Protein AF-A0A8S3A881-F1 (afdb_monomer_lite)

Secondary structure (DSSP, 8-state):
-HHHHHHHHHHHHHHTTTTT-SB-SS-SGGGTT-GGGT--STTHHHHT--BTTTTB-SHHHHHHHHHHHT--TTT-GGGGGSHHHHHHHHHHHHHHTTTHHHHHH--HHHHHHHHHHHHSS-TTHHHHHHHHHHHHHHTT--

Foldseek 3Di:
DLLLVLLLQLLLCVQQVHVVRQFDPDQQPVVAPPVVLVNNDPPQSNLFFFGASLGGGHLVLQVVLCVVVVHPCNVVVCVCNDHVNSVSSSVVLCVVLVLVVLSVVVDLVSSQVVVCSSPVHNPPVVSSVVSSVVSSVVSVVD

Radius of gyration: 15.05 Å; chains: 1; bounding box: 35×28×37 Å

Sequence (142 aa):
MPARKAAFLAQLAHESGQLRYMKEIASGEAYEGREDLGNNQPGDGKLFKGRGPIQLTGRANYAAAGKDLGLDLVNNPELVETPEVGFRTSVWFWNKRQLNKLADRNTLKDFRNITKKINGGNNGSADREKYWKQASKVLKEQ

InterPro domains:
  IPR000726 Glycoside hydrolase, family 19, catalytic [PF00182] (22-103)
  IPR023346 Lysozyme-like domain superfamily [SSF53955] (3-139)

pLDDT: mean 95.5, std 6.18, range [53.25, 98.69]

Organism: NCBI:txid392030

Structure (mmCIF, N/CA/C/O backbone):
data_AF-A0A8S3A881-F1
#
_entry.id   AF-A0A8S3A881-F1
#
loop_
_atom_site.group_PDB
_atom_site.id
_atom_site.type_symbol
_atom_site.label_atom_id
_atom_site.label_alt_id
_atom_site.label_comp_id
_atom_site.label_asym_id
_atom_site.label_entity_id
_atom_site.label_seq_id
_atom_site.pdbx_PDB_ins_code
_atom_site.Cartn_x
_atom_site.Cartn_y
_atom_site.Cartn_z
_atom_site.occupancy
_atom_site.B_iso_or_equiv
_atom_site.auth_seq_id
_atom_site.auth_comp_id
_atom_site.auth_asym_id
_atom_site.auth_atom_id
_atom_site.pdbx_PDB_model_num
ATOM 1 N N . MET A 1 1 ? 5.898 -11.915 -16.992 1.00 66.69 1 MET A N 1
ATOM 2 C CA . MET A 1 1 ? 5.554 -11.537 -15.596 1.00 66.69 1 MET A CA 1
ATOM 3 C C . MET A 1 1 ? 6.599 -10.711 -14.815 1.00 66.69 1 MET A C 1
ATOM 5 O O . MET A 1 1 ? 6.187 -10.153 -13.798 1.00 66.69 1 MET A O 1
ATOM 9 N N . PRO A 1 2 ? 7.884 -10.561 -15.214 1.00 87.88 2 PRO A N 1
ATOM 10 C CA . PRO A 1 2 ? 8.852 -9.768 -14.434 1.00 87.88 2 PRO A CA 1
ATOM 11 C C . PRO A 1 2 ? 8.433 -8.313 -14.164 1.00 87.88 2 PRO A C 1
ATOM 13 O O . PRO A 1 2 ? 8.586 -7.835 -13.045 1.00 87.88 2 PRO A O 1
ATOM 16 N N . ALA A 1 3 ? 7.819 -7.636 -15.144 1.00 94.50 3 ALA A N 1
ATOM 17 C CA . ALA A 1 3 ? 7.416 -6.230 -15.017 1.00 94.50 3 ALA A CA 1
ATOM 18 C C . ALA A 1 3 ? 6.377 -5.982 -13.903 1.00 94.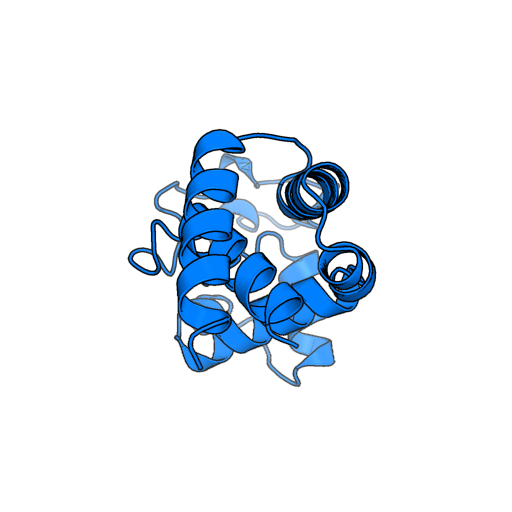50 3 ALA A C 1
ATOM 20 O O . ALA A 1 3 ? 6.527 -5.046 -13.120 1.00 94.50 3 ALA A O 1
ATOM 21 N N . ARG A 1 4 ? 5.364 -6.857 -13.775 1.00 96.62 4 ARG A N 1
ATOM 22 C CA . ARG A 1 4 ? 4.353 -6.782 -12.701 1.00 96.62 4 ARG A CA 1
ATOM 23 C C . ARG A 1 4 ? 4.991 -6.911 -11.322 1.00 96.62 4 ARG A C 1
ATOM 25 O O . ARG A 1 4 ? 4.751 -6.073 -10.460 1.00 96.62 4 ARG A O 1
ATOM 32 N N . LYS A 1 5 ? 5.835 -7.935 -11.141 1.00 96.94 5 LYS A N 1
ATOM 33 C CA . LYS A 1 5 ? 6.559 -8.182 -9.886 1.00 96.94 5 LYS A CA 1
ATOM 34 C C . LYS A 1 5 ? 7.467 -7.001 -9.535 1.00 96.94 5 LYS A C 1
ATOM 36 O O . LYS A 1 5 ? 7.421 -6.524 -8.408 1.00 96.94 5 LYS A O 1
ATOM 41 N N . ALA A 1 6 ? 8.229 -6.490 -10.504 1.00 97.25 6 ALA A N 1
ATOM 42 C CA . ALA A 1 6 ? 9.120 -5.353 -10.299 1.00 97.25 6 ALA A CA 1
ATOM 43 C C . ALA A 1 6 ? 8.358 -4.089 -9.883 1.00 97.25 6 ALA A C 1
ATOM 45 O O . ALA A 1 6 ? 8.749 -3.424 -8.928 1.00 97.25 6 ALA A O 1
ATOM 46 N N . ALA A 1 7 ? 7.258 -3.769 -10.571 1.00 97.56 7 ALA A N 1
ATOM 47 C CA . ALA A 1 7 ? 6.446 -2.605 -10.238 1.00 97.56 7 ALA A CA 1
ATOM 48 C C . ALA A 1 7 ? 5.791 -2.745 -8.855 1.00 97.56 7 ALA A C 1
ATOM 50 O O . ALA A 1 7 ? 5.830 -1.799 -8.076 1.00 97.56 7 ALA A O 1
ATOM 51 N N . PHE A 1 8 ? 5.246 -3.921 -8.530 1.00 97.88 8 PHE A N 1
ATOM 52 C CA . PHE A 1 8 ? 4.648 -4.198 -7.223 1.00 97.88 8 PHE A CA 1
ATOM 53 C C . PHE A 1 8 ? 5.670 -4.040 -6.091 1.00 97.88 8 PHE A C 1
ATOM 55 O O . PHE A 1 8 ? 5.465 -3.231 -5.189 1.00 97.88 8 PHE A O 1
ATOM 62 N N . LEU A 1 9 ? 6.811 -4.734 -6.183 1.00 97.56 9 LEU A N 1
ATOM 63 C CA . LEU A 1 9 ? 7.868 -4.677 -5.169 1.00 97.56 9 LEU A CA 1
ATOM 64 C C . LEU A 1 9 ? 8.425 -3.264 -4.987 1.00 97.56 9 LEU A C 1
ATOM 66 O O . LEU A 1 9 ? 8.686 -2.864 -3.860 1.00 97.56 9 LEU A O 1
ATOM 70 N N . ALA A 1 10 ? 8.572 -2.494 -6.066 1.00 97.44 10 ALA A N 1
ATOM 71 C CA . ALA A 1 10 ? 9.061 -1.122 -5.985 1.00 97.44 10 ALA A CA 1
ATOM 72 C C . ALA A 1 10 ? 8.118 -0.192 -5.215 1.00 97.44 10 ALA A C 1
ATOM 74 O O . ALA A 1 10 ? 8.581 0.669 -4.467 1.00 97.44 10 ALA A O 1
ATOM 75 N N . GLN A 1 11 ? 6.805 -0.371 -5.381 1.00 97.94 11 GLN A N 1
ATOM 76 C CA . GLN A 1 11 ? 5.816 0.389 -4.620 1.00 97.94 11 GLN A CA 1
ATOM 77 C C . GLN A 1 11 ? 5.868 -0.014 -3.144 1.00 97.94 11 GLN A C 1
ATOM 79 O O . GLN A 1 11 ? 6.031 0.859 -2.298 1.00 97.94 11 GLN A O 1
ATOM 84 N N . LEU A 1 12 ? 5.858 -1.318 -2.839 1.00 97.94 12 LEU A N 1
ATOM 85 C CA . LEU A 1 12 ? 5.939 -1.791 -1.451 1.00 97.94 12 LEU A CA 1
ATOM 86 C C . LEU A 1 12 ? 7.229 -1.342 -0.762 1.00 97.94 12 LEU A C 1
ATOM 88 O O . LEU A 1 12 ? 7.198 -0.925 0.392 1.00 97.94 12 LEU A O 1
ATOM 92 N N . ALA A 1 13 ? 8.361 -1.386 -1.469 1.00 97.38 13 ALA A N 1
ATOM 93 C CA . ALA A 1 13 ? 9.646 -0.950 -0.939 1.00 97.38 13 ALA A CA 1
ATOM 94 C C . ALA A 1 13 ? 9.633 0.526 -0.530 1.00 97.38 13 ALA A C 1
ATOM 96 O O . ALA A 1 13 ? 10.251 0.880 0.467 1.00 97.38 13 ALA A O 1
ATOM 97 N N . HIS A 1 14 ? 8.915 1.384 -1.251 1.00 96.75 14 HIS A N 1
ATOM 98 C CA . HIS A 1 14 ? 8.770 2.771 -0.836 1.00 96.75 14 HIS A CA 1
ATOM 99 C C . HIS A 1 14 ? 7.789 2.923 0.336 1.00 96.75 14 HIS A C 1
ATOM 101 O O . HIS A 1 14 ? 8.158 3.517 1.344 1.00 96.75 14 HIS A O 1
ATOM 107 N N . GLU A 1 15 ? 6.579 2.360 0.238 1.00 95.44 15 GLU A N 1
ATOM 108 C CA . GLU A 1 15 ? 5.520 2.551 1.249 1.00 95.44 15 GLU A CA 1
ATOM 109 C C . GLU A 1 15 ? 5.901 2.026 2.643 1.00 95.44 15 GLU A C 1
ATOM 111 O O . GLU A 1 15 ? 5.510 2.590 3.659 1.00 95.44 15 GLU A O 1
ATOM 116 N N . SER A 1 16 ? 6.684 0.949 2.705 1.00 95.75 16 SER A N 1
ATOM 117 C CA . SER A 1 16 ? 7.035 0.269 3.962 1.00 95.75 16 SER A CA 1
ATOM 118 C C . SER A 1 16 ? 8.461 0.541 4.446 1.00 95.75 16 SER A C 1
ATOM 120 O O . SER A 1 16 ? 8.957 -0.141 5.348 1.00 95.75 16 SER A O 1
ATOM 122 N N . GLY A 1 17 ? 9.176 1.478 3.812 1.00 95.75 17 GLY A N 1
ATOM 123 C CA . GLY A 1 17 ? 10.597 1.699 4.091 1.00 95.75 17 GLY A CA 1
ATOM 124 C C . GLY A 1 17 ? 11.434 0.434 3.867 1.00 95.75 17 GLY A C 1
ATOM 125 O O . GLY A 1 17 ? 12.265 0.075 4.699 1.00 95.75 17 GLY A O 1
ATOM 126 N N . GLN A 1 18 ? 11.209 -0.245 2.741 1.00 96.62 18 GLN A N 1
ATOM 127 C CA . GLN A 1 18 ? 11.842 -1.502 2.328 1.00 96.62 18 GLN A CA 1
ATOM 128 C C . GLN A 1 18 ? 11.475 -2.674 3.249 1.00 96.62 18 GLN A C 1
ATOM 130 O O . GLN A 1 18 ? 12.347 -3.427 3.676 1.00 96.62 18 GLN A O 1
ATOM 135 N N . LEU A 1 19 ? 10.180 -2.814 3.553 1.00 96.00 19 LEU A N 1
ATOM 136 C CA . LEU A 1 19 ? 9.591 -3.837 4.430 1.00 96.00 19 LEU A CA 1
ATOM 137 C C . LEU A 1 19 ? 10.035 -3.747 5.898 1.00 96.00 19 LEU A C 1
ATOM 139 O O . LEU A 1 19 ? 9.835 -4.687 6.662 1.00 96.00 19 LEU A O 1
ATOM 143 N N . ARG A 1 20 ? 10.617 -2.615 6.314 1.00 96.19 20 ARG A N 1
ATOM 144 C CA . ARG A 1 20 ? 10.999 -2.371 7.715 1.00 96.19 20 ARG A CA 1
ATOM 145 C C . ARG A 1 20 ? 9.800 -2.008 8.585 1.00 96.19 20 ARG A C 1
ATOM 147 O O . ARG A 1 20 ? 9.820 -2.278 9.782 1.00 96.19 20 ARG A O 1
ATOM 154 N N . TYR A 1 21 ? 8.771 -1.404 7.992 1.00 95.69 21 TYR A N 1
ATOM 155 C CA . TYR A 1 21 ? 7.594 -0.917 8.700 1.00 95.69 21 TYR A CA 1
ATOM 156 C C . TYR A 1 21 ? 6.326 -1.577 8.158 1.00 95.69 21 TYR A C 1
ATOM 158 O O . TYR A 1 21 ? 5.910 -1.334 7.028 1.00 95.69 21 TYR A O 1
ATOM 166 N N . MET A 1 22 ? 5.692 -2.396 8.997 1.00 96.56 22 MET A N 1
ATOM 167 C CA . MET A 1 22 ? 4.379 -3.004 8.729 1.00 96.56 22 MET A CA 1
ATOM 168 C C . MET A 1 22 ? 3.221 -2.189 9.317 1.00 96.56 22 MET A C 1
ATOM 170 O O . MET A 1 22 ? 2.057 -2.540 9.158 1.00 96.56 22 MET A O 1
ATOM 174 N N . LYS A 1 23 ? 3.536 -1.088 9.995 1.00 95.94 23 LYS A N 1
ATOM 175 C CA . LYS A 1 23 ? 2.594 -0.142 10.582 1.00 95.94 23 LYS A CA 1
ATOM 176 C C . LYS A 1 23 ? 3.166 1.259 10.432 1.00 95.94 23 LYS A C 1
ATOM 178 O O . LYS A 1 23 ? 4.357 1.465 10.661 1.00 95.94 23 LYS A O 1
ATOM 183 N N . GLU A 1 24 ? 2.304 2.198 10.077 1.00 92.81 24 GLU A N 1
ATOM 184 C CA . GLU A 1 24 ? 2.618 3.618 10.016 1.00 92.81 24 GLU A CA 1
ATOM 185 C C . GLU A 1 24 ? 3.144 4.130 11.367 1.00 92.81 24 GLU A C 1
ATOM 187 O O . GLU A 1 24 ? 2.561 3.861 12.427 1.00 92.81 24 GLU A O 1
ATOM 192 N N . ILE A 1 25 ? 4.233 4.905 11.314 1.00 92.81 25 ILE A N 1
ATOM 193 C CA . ILE A 1 25 ? 4.864 5.526 12.490 1.00 92.81 25 ILE A CA 1
ATOM 194 C C . ILE A 1 25 ? 3.984 6.646 13.062 1.00 92.81 25 ILE A C 1
ATOM 196 O O . ILE A 1 25 ? 3.907 6.808 14.278 1.00 92.81 25 ILE A O 1
ATOM 200 N N . ALA A 1 26 ? 3.311 7.405 12.197 1.00 93.44 26 ALA A N 1
ATOM 201 C CA . ALA A 1 26 ? 2.396 8.456 12.613 1.00 93.44 26 ALA A CA 1
ATOM 202 C C . ALA A 1 26 ? 1.188 7.901 13.398 1.00 93.44 26 ALA A C 1
ATOM 204 O O . ALA A 1 26 ? 0.870 6.702 13.396 1.00 93.44 26 ALA A O 1
ATOM 205 N N . SER A 1 27 ? 0.545 8.797 14.153 1.00 95.12 27 SER A N 1
ATOM 206 C CA . SER A 1 27 ? -0.528 8.442 15.086 1.00 95.12 27 SER A CA 1
ATOM 207 C C . SER A 1 27 ? -1.792 7.949 14.376 1.00 95.12 27 SER A C 1
ATOM 209 O O . SER A 1 27 ? -2.536 7.165 14.959 1.00 95.12 27 SER A O 1
ATOM 211 N N . GLY A 1 28 ? -2.021 8.374 13.130 1.00 95.88 28 GLY A N 1
ATOM 212 C CA . GLY A 1 28 ? -3.277 8.188 12.401 1.00 95.88 28 GLY A CA 1
ATOM 213 C C . GLY A 1 28 ? -4.330 9.266 12.682 1.00 95.88 28 GLY A C 1
ATOM 214 O O . GLY A 1 28 ? -5.392 9.251 12.071 1.00 95.88 28 GLY A O 1
ATOM 215 N N . GLU A 1 29 ? -4.054 10.241 13.556 1.00 96.12 29 GLU A N 1
ATOM 216 C CA . GLU A 1 29 ? -5.001 11.326 13.886 1.00 96.12 29 GLU A CA 1
ATOM 217 C C . GLU A 1 29 ? -5.399 12.155 12.666 1.00 96.12 29 GLU A C 1
ATOM 219 O O . GLU A 1 29 ? -6.542 12.584 12.558 1.00 96.12 29 GLU A O 1
ATOM 224 N N . ALA A 1 30 ? -4.489 12.313 11.703 1.00 95.81 30 ALA A N 1
ATOM 225 C CA . ALA A 1 30 ? -4.766 13.002 10.445 1.00 95.81 30 ALA A CA 1
ATOM 226 C C . ALA A 1 30 ? -5.825 12.295 9.571 1.00 95.81 30 ALA A C 1
ATOM 228 O O . ALA A 1 30 ? -6.313 12.883 8.604 1.00 95.81 30 ALA A O 1
ATOM 229 N N . TYR A 1 31 ? -6.165 11.039 9.878 1.00 96.56 31 TYR A N 1
ATOM 230 C CA . TYR A 1 31 ? -7.207 10.282 9.187 1.00 96.56 31 TYR A CA 1
ATOM 231 C C . TYR A 1 31 ? -8.569 10.353 9.888 1.00 96.56 31 TYR A C 1
ATOM 233 O O . TYR A 1 31 ? -9.545 9.832 9.349 1.00 96.56 31 TYR A O 1
ATOM 241 N N . GLU A 1 32 ? -8.660 10.954 11.074 1.00 97.88 32 GLU A N 1
ATOM 242 C CA . GLU A 1 32 ? -9.917 11.063 11.818 1.00 97.88 32 GLU A CA 1
ATOM 243 C C . GLU A 1 32 ? -10.952 11.876 11.025 1.00 97.88 32 GLU A C 1
ATOM 245 O O . GLU A 1 32 ? -10.629 12.920 10.458 1.00 97.88 32 GLU A O 1
ATOM 250 N N . GLY A 1 33 ? -12.192 11.382 10.942 1.00 96.94 33 GLY A N 1
ATOM 251 C CA . GLY A 1 33 ? -13.278 12.062 10.226 1.00 96.94 33 GLY A CA 1
ATOM 252 C C . GLY A 1 33 ? -13.130 12.125 8.698 1.00 96.94 33 GLY A C 1
ATOM 253 O O . GLY A 1 33 ? -13.930 12.780 8.033 1.00 96.94 33 GLY A O 1
ATOM 254 N N . ARG A 1 34 ? -12.115 11.478 8.103 1.00 97.12 34 ARG A N 1
ATOM 255 C CA . ARG A 1 34 ? -11.909 11.472 6.645 1.00 97.12 34 ARG A CA 1
ATOM 256 C C . ARG A 1 34 ? -12.978 10.638 5.939 1.00 97.12 34 ARG A C 1
ATOM 258 O O . ARG A 1 34 ? -12.899 9.407 5.896 1.00 97.12 34 ARG A O 1
ATOM 265 N N . GLU A 1 35 ? -13.945 11.321 5.330 1.00 96.12 35 GLU A N 1
ATOM 266 C CA . GLU A 1 35 ? -15.058 10.698 4.600 1.00 96.12 35 GLU A CA 1
ATOM 267 C C . GLU A 1 35 ? -14.594 9.825 3.428 1.00 96.12 35 GLU A C 1
ATOM 269 O O . GLU A 1 35 ? -15.118 8.731 3.225 1.00 96.12 35 GLU A O 1
ATOM 274 N N . ASP A 1 36 ? -13.557 10.245 2.697 1.00 94.75 36 ASP A N 1
ATOM 275 C CA . ASP A 1 36 ? -12.989 9.481 1.578 1.00 94.75 36 ASP A CA 1
ATOM 276 C C . ASP A 1 36 ? -12.343 8.153 2.015 1.00 94.75 36 ASP A C 1
ATOM 278 O O . ASP A 1 36 ? -12.190 7.236 1.207 1.00 94.75 36 ASP A O 1
ATOM 282 N N . LEU A 1 37 ? -11.999 8.033 3.301 1.00 96.19 37 LEU A N 1
ATOM 283 C CA . LEU A 1 37 ? -11.492 6.817 3.938 1.00 96.19 37 LEU A CA 1
ATOM 284 C C . LEU A 1 37 ? -12.593 6.011 4.647 1.00 96.19 37 LEU A C 1
ATOM 286 O O . LEU A 1 37 ? -12.331 4.911 5.143 1.00 96.19 37 LEU A O 1
ATOM 290 N N . GLY A 1 38 ? -13.821 6.534 4.686 1.00 97.69 38 GLY A N 1
ATOM 291 C CA . GLY A 1 38 ? -14.943 5.970 5.433 1.00 97.69 38 GLY A CA 1
ATOM 292 C C . GLY A 1 38 ? -14.765 6.028 6.950 1.00 97.69 38 GLY A C 1
ATOM 293 O O . GLY A 1 38 ? -15.427 5.266 7.649 1.00 97.69 38 GLY A O 1
ATOM 294 N N . ASN A 1 39 ? -13.873 6.887 7.450 1.00 98.00 39 ASN A N 1
ATOM 295 C CA . ASN A 1 39 ? -13.600 7.054 8.876 1.00 98.00 39 ASN A CA 1
ATOM 296 C C . ASN A 1 39 ? -14.685 7.933 9.512 1.00 98.00 39 ASN A C 1
ATOM 298 O O . ASN A 1 39 ? -14.481 9.126 9.728 1.00 98.00 39 ASN A O 1
ATOM 302 N N . ASN A 1 40 ? -15.865 7.354 9.726 1.00 96.50 40 ASN A N 1
ATOM 303 C CA . ASN A 1 40 ? -17.070 8.051 10.172 1.00 96.50 40 ASN A CA 1
ATOM 304 C C . ASN A 1 40 ? -17.432 7.786 11.642 1.00 96.50 40 ASN A C 1
ATOM 306 O O . ASN A 1 40 ? -18.458 8.283 12.109 1.00 96.50 40 ASN A O 1
ATOM 310 N N . GLN A 1 41 ? -16.615 7.021 12.369 1.00 96.75 41 GLN A N 1
ATOM 311 C CA . GLN A 1 41 ? -16.776 6.787 13.802 1.00 96.75 41 GLN A CA 1
ATOM 312 C C . GLN A 1 41 ? -15.615 7.414 14.584 1.00 96.75 41 GLN A C 1
ATOM 314 O O . GLN A 1 41 ? -14.479 7.387 14.104 1.00 96.75 41 GLN A O 1
ATOM 319 N N . PRO A 1 42 ? -15.868 7.938 15.799 1.00 97.81 42 PRO A N 1
ATOM 320 C CA . PRO A 1 42 ? -14.806 8.447 16.656 1.00 97.81 42 PRO A CA 1
ATOM 321 C C . PRO A 1 42 ? -13.711 7.402 16.907 1.00 97.81 42 PRO A C 1
ATOM 323 O O . PRO A 1 42 ? -13.989 6.292 17.361 1.00 97.81 42 PRO A O 1
ATOM 326 N N . GLY A 1 43 ? -12.461 7.780 16.649 1.00 97.56 43 GLY A N 1
ATOM 327 C CA . GLY A 1 43 ? -11.277 6.938 16.830 1.00 97.56 43 GLY A CA 1
ATOM 328 C C . GLY A 1 43 ? -10.853 6.165 15.579 1.00 97.56 43 GLY A C 1
ATOM 329 O O . GLY A 1 43 ? -9.800 5.517 15.599 1.00 97.56 43 GLY A O 1
ATOM 330 N N . ASP A 1 44 ? -11.613 6.257 14.485 1.00 98.12 44 ASP A N 1
ATOM 331 C CA . ASP A 1 44 ? -11.319 5.566 13.228 1.00 98.12 44 ASP A CA 1
ATOM 332 C C . ASP A 1 44 ? -9.959 5.928 12.646 1.00 98.12 44 ASP A C 1
ATOM 334 O O . ASP A 1 44 ? -9.295 5.069 12.063 1.00 98.12 44 ASP A O 1
ATOM 338 N N . GLY A 1 45 ? -9.513 7.173 12.811 1.00 97.62 45 GLY A N 1
ATOM 339 C CA . GLY A 1 45 ? -8.239 7.618 12.264 1.00 97.62 45 GLY A CA 1
ATOM 340 C C . GLY A 1 45 ? -7.073 6.804 12.819 1.00 97.62 45 GLY A C 1
ATOM 341 O O . GLY A 1 45 ? -6.258 6.266 12.066 1.00 97.62 45 GLY A O 1
ATOM 342 N N . LYS A 1 46 ? -7.037 6.636 14.147 1.00 97.62 46 LYS A N 1
ATOM 343 C CA . LYS A 1 46 ? -6.024 5.816 14.830 1.00 97.62 46 LYS A CA 1
ATOM 344 C C . LYS A 1 46 ? -6.248 4.327 14.582 1.00 97.62 46 LYS A C 1
ATOM 346 O O . LYS A 1 46 ? -5.285 3.595 14.338 1.00 97.62 46 LYS A O 1
ATOM 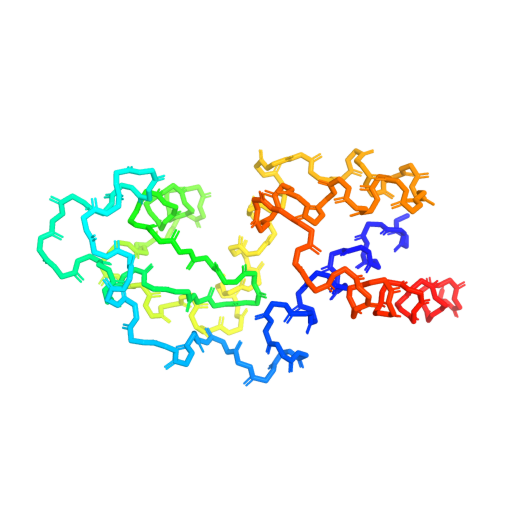351 N N . LEU A 1 47 ? -7.503 3.876 14.644 1.00 97.75 47 LEU A N 1
ATOM 352 C CA . LEU A 1 47 ? -7.852 2.463 14.515 1.00 97.75 47 LEU A CA 1
ATOM 353 C C . LEU A 1 47 ? -7.497 1.918 13.125 1.00 97.75 47 LEU A C 1
ATOM 355 O O . LEU A 1 47 ? -6.857 0.871 13.035 1.00 97.75 47 LEU A O 1
ATOM 359 N N . PHE A 1 48 ? -7.794 2.666 12.058 1.00 98.19 48 PHE A N 1
ATOM 360 C CA . PHE A 1 48 ? -7.566 2.293 10.654 1.00 98.19 48 PHE A CA 1
ATOM 361 C C . PHE A 1 48 ? -6.419 3.062 9.994 1.00 98.19 48 PHE A C 1
ATOM 363 O O . PHE A 1 48 ? -6.448 3.323 8.788 1.00 98.19 48 PHE A O 1
ATOM 370 N N . LYS A 1 49 ? -5.386 3.407 10.764 1.00 97.62 49 LYS A N 1
ATOM 371 C CA . LYS A 1 49 ? -4.144 3.964 10.216 1.00 97.62 49 LYS A CA 1
ATOM 372 C C . LYS A 1 49 ? -3.407 2.980 9.295 1.00 97.62 49 LYS A C 1
ATOM 374 O O . LYS A 1 49 ? -3.739 1.792 9.253 1.00 97.62 49 LYS A O 1
ATOM 379 N N . GLY A 1 50 ? -2.389 3.469 8.586 1.00 97.69 50 GLY A N 1
ATOM 380 C CA . GLY A 1 50 ? -1.627 2.685 7.613 1.00 97.69 50 GLY A CA 1
ATOM 381 C C . GLY A 1 50 ? -1.018 1.407 8.196 1.00 97.69 50 GLY A C 1
ATOM 382 O O . GLY A 1 50 ? -0.274 1.446 9.181 1.00 97.69 50 GLY A O 1
ATOM 383 N N . ARG A 1 51 ? -1.323 0.255 7.582 1.00 98.44 51 ARG A N 1
ATOM 384 C CA . ARG A 1 51 ? -0.721 -1.051 7.914 1.00 98.44 51 ARG A CA 1
ATOM 385 C C . ARG A 1 51 ? -0.365 -1.868 6.680 1.00 98.44 51 ARG A C 1
ATOM 387 O O . ARG A 1 51 ? -0.924 -1.699 5.597 1.00 98.44 51 ARG A O 1
ATOM 394 N N . GLY A 1 52 ? 0.553 -2.801 6.876 1.00 98.00 52 GLY A N 1
ATOM 395 C CA . GLY A 1 52 ? 1.079 -3.688 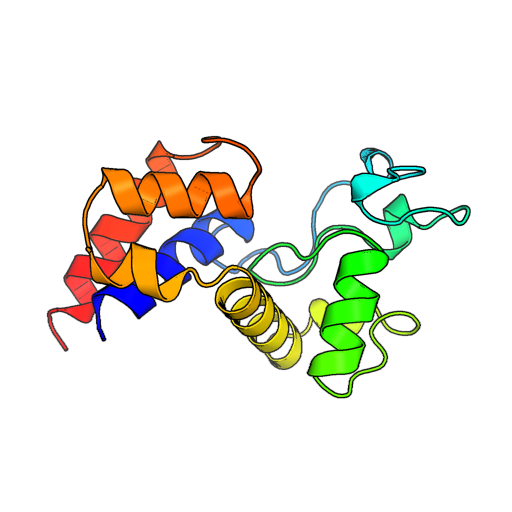5.857 1.00 98.00 52 GLY A CA 1
ATOM 396 C C . GLY A 1 52 ? 1.974 -2.981 4.831 1.00 98.00 52 GLY A C 1
ATOM 397 O O . GLY A 1 52 ? 2.159 -1.759 4.872 1.00 98.00 52 GLY A O 1
ATOM 398 N N . PRO A 1 53 ? 2.527 -3.746 3.876 1.00 97.88 53 PRO A N 1
ATOM 399 C CA . PRO A 1 53 ? 3.504 -3.243 2.919 1.00 97.88 53 PRO A CA 1
ATOM 400 C C . PRO A 1 53 ? 2.985 -2.148 1.985 1.00 97.88 53 PRO A C 1
ATOM 402 O O . PRO A 1 53 ? 3.781 -1.340 1.527 1.00 97.88 53 PRO A O 1
ATOM 405 N N . ILE A 1 54 ? 1.682 -2.131 1.676 1.00 97.00 54 ILE A N 1
ATOM 406 C CA . ILE A 1 54 ? 1.048 -1.104 0.828 1.00 97.00 54 ILE A CA 1
ATOM 407 C C . ILE A 1 54 ? 0.500 0.086 1.636 1.00 97.00 54 ILE A C 1
ATOM 409 O O . ILE A 1 54 ? -0.045 1.003 1.035 1.00 97.00 54 ILE A O 1
ATOM 413 N N . GLN A 1 55 ? 0.603 0.057 2.973 1.00 96.75 55 GLN A N 1
ATOM 414 C CA . GLN A 1 55 ? -0.024 1.028 3.880 1.00 96.75 55 GLN A CA 1
ATOM 415 C C . GLN A 1 55 ? -1.543 1.155 3.647 1.00 96.75 55 GLN A C 1
ATOM 417 O O . GLN A 1 55 ? -2.059 2.197 3.253 1.00 96.75 55 GLN A O 1
ATOM 422 N N . LEU A 1 56 ? -2.280 0.064 3.881 1.00 97.75 56 LEU A N 1
ATOM 423 C CA . LEU A 1 56 ? -3.743 0.068 3.843 1.00 97.75 56 LEU A CA 1
ATOM 424 C C . LEU A 1 56 ? -4.287 0.990 4.946 1.00 97.75 56 LEU A C 1
ATOM 426 O O . LEU A 1 56 ? -3.999 0.767 6.124 1.00 97.75 56 LEU A O 1
ATOM 430 N N . THR A 1 57 ? -5.094 1.979 4.563 1.00 97.69 57 THR A N 1
ATOM 431 C CA . THR A 1 57 ? -5.590 3.038 5.459 1.00 97.69 57 THR A CA 1
ATOM 432 C C . THR A 1 57 ? -7.086 3.262 5.255 1.00 97.69 57 THR A C 1
ATOM 434 O O . THR A 1 57 ? -7.559 3.254 4.119 1.00 97.69 57 THR A O 1
ATOM 437 N N . GLY A 1 58 ? -7.823 3.506 6.337 1.00 98.00 58 GLY A N 1
ATOM 438 C CA . GLY A 1 58 ? -9.235 3.891 6.322 1.00 98.00 58 GLY A CA 1
ATOM 439 C C . GLY A 1 58 ? -10.213 2.729 6.479 1.00 98.00 58 GLY A C 1
ATOM 440 O O . GLY A 1 58 ? -10.078 1.700 5.811 1.00 98.00 58 GLY A O 1
ATOM 441 N N . ARG A 1 59 ? -11.238 2.908 7.320 1.00 98.50 59 ARG A N 1
ATOM 442 C CA . ARG A 1 59 ? -12.271 1.909 7.637 1.00 98.50 59 ARG A CA 1
ATOM 443 C C . ARG A 1 59 ? -12.873 1.273 6.387 1.00 98.50 59 ARG A C 1
ATOM 445 O O . ARG A 1 59 ? -13.020 0.052 6.339 1.00 98.50 59 ARG A O 1
ATOM 452 N N . ALA A 1 60 ? -13.175 2.068 5.358 1.00 98.25 60 ALA A N 1
ATOM 453 C CA . ALA A 1 60 ? -13.758 1.563 4.115 1.00 98.25 60 ALA A CA 1
ATOM 454 C C . ALA A 1 60 ? -12.843 0.543 3.417 1.00 98.25 60 ALA A C 1
ATOM 456 O O . ALA A 1 60 ? -13.315 -0.485 2.928 1.00 98.25 60 ALA A O 1
ATOM 457 N N . ASN A 1 61 ? -11.531 0.794 3.407 1.00 98.19 61 ASN A N 1
ATOM 458 C CA . ASN A 1 61 ? -10.559 -0.110 2.799 1.00 98.19 61 ASN A CA 1
ATOM 459 C C . ASN A 1 61 ? -10.378 -1.389 3.624 1.00 98.19 61 ASN A C 1
ATOM 461 O O . ASN A 1 61 ? -10.325 -2.469 3.039 1.00 98.19 61 ASN A O 1
ATOM 465 N N . TYR A 1 62 ? -10.337 -1.293 4.958 1.00 98.62 62 TYR A N 1
ATOM 466 C CA . TYR A 1 62 ? -10.277 -2.472 5.833 1.00 98.62 62 TYR A CA 1
ATOM 467 C C . TYR A 1 62 ? -11.526 -3.345 5.683 1.00 98.62 62 TYR A C 1
ATOM 469 O O . TYR A 1 62 ? -11.405 -4.555 5.501 1.00 98.62 62 TYR A O 1
ATOM 477 N N . ALA A 1 63 ? -12.718 -2.742 5.663 1.00 98.62 63 ALA A N 1
ATOM 478 C CA . ALA A 1 63 ? -13.973 -3.460 5.460 1.00 98.62 63 ALA A CA 1
ATOM 479 C C . ALA A 1 63 ? -14.031 -4.156 4.090 1.00 98.62 63 ALA A C 1
ATOM 481 O O . ALA A 1 63 ? -14.376 -5.336 4.002 1.00 98.62 63 ALA A O 1
ATOM 482 N N . ALA A 1 64 ? -13.655 -3.452 3.018 1.00 98.69 64 ALA A N 1
ATOM 483 C CA . ALA A 1 64 ? -13.665 -4.011 1.669 1.00 98.69 64 ALA A CA 1
ATOM 484 C C . ALA A 1 64 ? -12.636 -5.143 1.501 1.00 98.69 64 ALA A C 1
ATOM 486 O O . ALA A 1 64 ? -12.966 -6.195 0.951 1.00 98.69 64 ALA A O 1
ATOM 487 N N . ALA A 1 65 ? -11.412 -4.955 2.006 1.00 98.62 65 ALA A N 1
ATOM 488 C CA . ALA A 1 65 ? -10.375 -5.981 1.975 1.00 98.62 65 ALA A CA 1
ATOM 489 C C . ALA A 1 65 ? -10.770 -7.200 2.812 1.00 98.62 65 ALA A C 1
ATOM 491 O O . ALA A 1 65 ? -10.630 -8.327 2.346 1.00 98.62 65 ALA A O 1
ATOM 492 N N . GLY A 1 66 ? -11.301 -6.979 4.016 1.00 98.62 66 GLY A N 1
ATOM 493 C CA . GLY A 1 66 ? -11.741 -8.044 4.908 1.00 98.62 66 GLY A CA 1
ATOM 494 C C . GLY A 1 66 ? -12.830 -8.904 4.279 1.00 98.62 66 GLY A C 1
ATOM 495 O O . GLY A 1 66 ? -12.692 -10.125 4.212 1.00 98.62 66 GLY A O 1
ATOM 496 N N . LYS A 1 67 ? -13.851 -8.267 3.693 1.00 98.69 67 LYS A N 1
ATOM 497 C CA . LYS A 1 67 ? -14.920 -8.961 2.966 1.00 98.69 67 LYS A CA 1
ATOM 498 C C . LYS A 1 67 ? -14.381 -9.842 1.836 1.00 98.69 67 LYS A C 1
ATOM 500 O O . LYS A 1 67 ? -14.747 -11.008 1.747 1.00 98.69 67 LYS A O 1
ATOM 505 N N . ASP A 1 68 ? -13.521 -9.297 0.979 1.00 98.56 68 ASP A N 1
ATOM 506 C CA . ASP A 1 68 ? -13.027 -10.025 -0.196 1.00 98.56 68 ASP A CA 1
ATOM 507 C C . ASP A 1 68 ? -11.990 -11.106 0.149 1.00 98.56 68 ASP A C 1
ATOM 509 O O . ASP A 1 68 ? -11.819 -12.059 -0.609 1.00 98.56 68 ASP A O 1
ATOM 513 N N . LEU A 1 69 ? -11.274 -10.954 1.267 1.00 98.38 69 LEU A N 1
ATOM 514 C CA . LEU A 1 69 ? -10.261 -11.906 1.732 1.00 98.38 69 LEU A CA 1
ATOM 515 C C . LEU A 1 69 ? -10.805 -12.924 2.745 1.00 98.38 69 LEU A C 1
ATOM 517 O O . LEU A 1 69 ? -10.063 -13.837 3.113 1.00 98.38 69 LEU A O 1
ATOM 521 N N . GLY A 1 70 ? -12.057 -12.778 3.190 1.00 98.38 70 GLY A N 1
ATOM 522 C CA . GLY A 1 70 ? -12.655 -13.617 4.230 1.00 98.38 70 GLY A CA 1
ATOM 523 C C . GLY A 1 70 ? -12.007 -13.419 5.604 1.00 98.38 70 GLY A C 1
ATOM 524 O O . GLY A 1 70 ? -11.783 -14.391 6.316 1.00 98.38 70 GLY A O 1
ATOM 525 N N . LEU A 1 71 ? -11.648 -12.178 5.948 1.00 98.31 71 LEU A N 1
ATOM 526 C CA . LEU A 1 71 ? -10.990 -11.801 7.203 1.00 98.31 71 LEU A CA 1
ATOM 527 C C . LEU A 1 71 ? -11.775 -10.685 7.900 1.00 98.31 71 LEU A C 1
ATOM 529 O O . LEU A 1 71 ? -12.200 -9.728 7.254 1.00 98.31 71 LEU A O 1
ATOM 533 N N . ASP A 1 72 ? -11.909 -10.748 9.223 1.00 98.19 72 ASP A N 1
ATOM 534 C CA . A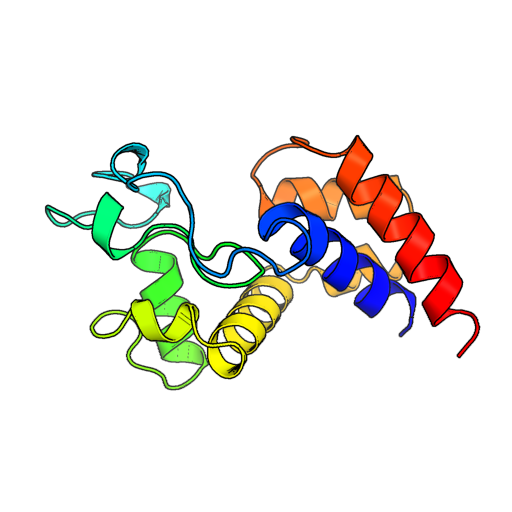SP A 1 72 ? -12.545 -9.676 9.997 1.00 98.19 72 ASP A CA 1
ATOM 535 C C . ASP A 1 72 ? -11.550 -8.557 10.340 1.00 98.19 72 ASP A C 1
ATOM 537 O O . ASP A 1 72 ? -11.088 -8.413 11.473 1.00 98.19 72 ASP A O 1
ATOM 541 N N . LEU A 1 7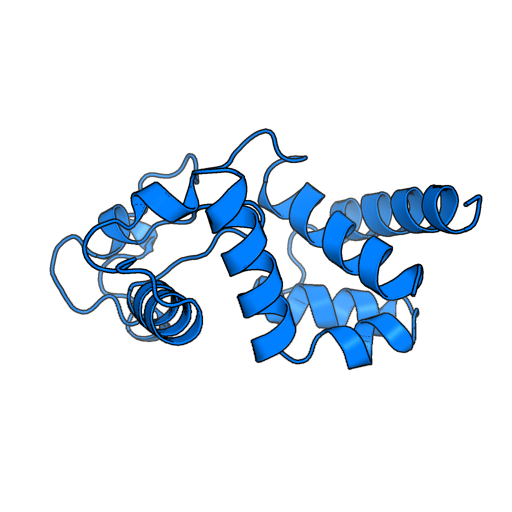3 ? -11.195 -7.769 9.323 1.00 98.69 73 LEU A N 1
ATOM 542 C CA . LEU A 1 73 ? -10.226 -6.675 9.446 1.00 98.69 73 LEU A CA 1
ATOM 543 C C . LEU A 1 73 ? -10.816 -5.401 10.069 1.00 98.69 73 LEU A C 1
ATOM 545 O O . LEU A 1 73 ? -10.066 -4.473 10.361 1.00 98.69 73 LEU A O 1
ATOM 549 N N . VAL A 1 74 ? -12.138 -5.321 10.245 1.00 98.25 74 VAL A N 1
ATOM 550 C CA . VAL A 1 74 ? -12.772 -4.169 10.906 1.00 98.25 74 VAL A CA 1
ATOM 551 C C . VAL A 1 74 ? -12.604 -4.281 12.414 1.00 98.25 74 VAL A C 1
ATOM 553 O O . VAL A 1 74 ? -12.260 -3.290 13.053 1.00 98.25 74 VAL A O 1
ATOM 556 N N . ASN A 1 75 ? -12.800 -5.482 12.962 1.00 98.12 75 ASN A N 1
ATOM 557 C CA . ASN A 1 75 ? -12.624 -5.722 14.392 1.00 98.12 75 ASN A CA 1
ATOM 558 C C . ASN A 1 75 ? -11.178 -6.085 14.763 1.00 98.12 75 ASN A C 1
ATOM 560 O O . ASN A 1 75 ? -10.793 -5.876 15.906 1.00 98.12 75 ASN A O 1
ATOM 564 N N . ASN A 1 76 ? -10.378 -6.581 13.809 1.00 98.31 76 ASN A N 1
ATOM 565 C CA . ASN A 1 76 ? -8.982 -6.984 14.030 1.00 98.31 76 ASN A CA 1
ATOM 566 C C . ASN A 1 76 ? -8.034 -6.319 13.001 1.00 98.31 76 ASN A C 1
ATOM 568 O O . ASN A 1 76 ? -7.415 -7.003 12.173 1.00 98.31 76 ASN A O 1
ATOM 572 N N . PRO A 1 77 ? -7.946 -4.973 12.954 1.00 98.31 77 PRO A N 1
ATOM 573 C CA . PRO A 1 77 ? -7.145 -4.264 11.952 1.00 98.31 77 PRO A CA 1
ATOM 574 C C . PRO A 1 77 ? -5.636 -4.551 12.056 1.00 98.31 77 PRO A C 1
ATOM 576 O O . PRO A 1 77 ? -4.918 -4.485 11.057 1.00 98.31 77 PRO A O 1
ATOM 579 N N . GLU A 1 78 ? -5.135 -4.909 13.237 1.00 98.25 78 GLU A N 1
ATOM 580 C CA . GLU A 1 78 ? -3.744 -5.297 13.485 1.00 98.25 78 GLU A CA 1
ATOM 581 C C . GLU A 1 78 ? -3.318 -6.564 12.737 1.00 98.25 78 GLU A C 1
ATOM 583 O O . GLU A 1 78 ? -2.126 -6.742 12.485 1.00 98.25 78 GLU A O 1
ATOM 588 N N . LEU A 1 79 ? -4.265 -7.397 12.282 1.00 98.62 79 LEU A N 1
ATOM 589 C CA . LEU A 1 79 ? -3.948 -8.531 11.412 1.00 98.62 79 LEU A CA 1
ATOM 590 C C . LEU A 1 79 ? -3.173 -8.079 10.172 1.00 98.62 79 LEU A C 1
ATOM 592 O O . LEU A 1 79 ? -2.256 -8.776 9.747 1.00 98.62 79 LEU A O 1
ATOM 596 N N . VAL A 1 80 ? -3.464 -6.889 9.634 1.00 98.62 80 VAL A N 1
ATOM 597 C CA . VAL A 1 80 ? -2.780 -6.328 8.454 1.00 98.62 80 VAL A CA 1
ATOM 598 C C . VAL A 1 80 ? -1.288 -6.042 8.710 1.00 98.62 80 VAL A C 1
ATOM 600 O O . VAL A 1 80 ? -0.515 -5.943 7.757 1.00 98.62 80 VAL A O 1
ATOM 603 N N . GLU A 1 81 ? -0.851 -5.959 9.972 1.00 97.69 81 GLU A N 1
ATOM 604 C CA . GLU A 1 81 ? 0.569 -5.826 10.343 1.00 97.69 81 GLU A CA 1
ATOM 605 C C . GLU A 1 81 ? 1.334 -7.151 10.201 1.00 97.69 81 GLU A C 1
ATOM 607 O O . GLU A 1 81 ? 2.561 -7.146 10.080 1.00 97.69 81 GLU A O 1
ATOM 612 N N . THR A 1 82 ? 0.638 -8.292 10.185 1.00 98.12 82 THR A N 1
ATOM 613 C CA . THR A 1 82 ? 1.280 -9.595 9.980 1.00 98.12 82 THR A CA 1
ATOM 614 C C . THR A 1 82 ? 1.771 -9.730 8.534 1.00 98.12 82 THR A C 1
ATOM 616 O O . THR A 1 82 ? 1.109 -9.238 7.614 1.00 98.12 82 THR A O 1
ATOM 619 N N . PRO A 1 83 ? 2.904 -10.414 8.280 1.00 97.38 83 PRO A N 1
ATOM 620 C CA . PRO A 1 83 ? 3.400 -10.599 6.918 1.00 97.38 83 PRO A CA 1
ATOM 621 C C . PRO A 1 83 ? 2.364 -11.227 5.980 1.00 97.38 83 PRO A C 1
ATOM 623 O O . PRO A 1 83 ? 2.144 -10.716 4.884 1.00 97.38 83 PRO A O 1
ATOM 626 N N . GLU A 1 84 ? 1.685 -12.291 6.412 1.00 98.19 84 GLU A N 1
ATOM 627 C CA . GLU A 1 84 ? 0.716 -13.000 5.573 1.00 98.19 84 GLU A CA 1
ATOM 628 C C . GLU A 1 84 ? -0.436 -12.086 5.133 1.00 98.19 84 GLU A C 1
ATOM 630 O O . GLU A 1 84 ? -0.666 -11.891 3.935 1.00 98.19 84 GLU A O 1
ATOM 635 N N . VAL A 1 85 ? -1.149 -11.489 6.091 1.00 98.56 85 VAL A N 1
ATOM 636 C CA . VAL A 1 85 ? -2.319 -10.661 5.785 1.00 98.56 85 VAL A CA 1
ATOM 637 C C . VAL A 1 85 ? -1.892 -9.354 5.120 1.00 98.56 85 VAL A C 1
ATOM 639 O O . VAL A 1 85 ? -2.540 -8.933 4.166 1.00 98.56 85 VAL A O 1
ATOM 642 N N . GLY A 1 86 ? -0.773 -8.753 5.530 1.00 98.31 86 GLY A N 1
ATOM 643 C CA . GLY A 1 86 ? -0.228 -7.548 4.907 1.00 98.31 86 GLY A CA 1
ATOM 644 C C . GLY A 1 86 ? 0.086 -7.734 3.417 1.00 98.31 86 GLY A C 1
ATOM 645 O O . GLY A 1 86 ? -0.255 -6.881 2.591 1.00 98.31 86 GLY A O 1
ATOM 646 N N . PHE A 1 87 ? 0.685 -8.861 3.019 1.00 98.56 87 PHE A N 1
ATOM 647 C CA . PHE A 1 87 ? 0.897 -9.144 1.595 1.00 98.56 87 PHE A CA 1
ATOM 648 C C . PHE A 1 87 ? -0.414 -9.469 0.867 1.00 98.56 87 PHE A C 1
ATOM 650 O O . PHE A 1 87 ? -0.602 -9.007 -0.263 1.00 98.56 87 PHE A O 1
ATOM 657 N N . ARG A 1 88 ? -1.353 -10.186 1.501 1.00 98.69 88 ARG A N 1
ATOM 658 C CA . ARG A 1 88 ? -2.682 -10.457 0.920 1.00 98.69 88 ARG A CA 1
ATOM 659 C C . ARG A 1 88 ? -3.461 -9.168 0.649 1.00 98.69 88 ARG A C 1
ATOM 661 O O . ARG A 1 88 ? -3.990 -9.011 -0.452 1.00 98.69 88 ARG A O 1
ATOM 668 N N . THR A 1 89 ? -3.480 -8.220 1.587 1.00 98.56 89 THR A N 1
ATOM 669 C CA . THR A 1 89 ? -4.125 -6.910 1.393 1.00 98.56 89 THR A CA 1
ATOM 670 C C . THR A 1 89 ? -3.398 -6.066 0.346 1.00 98.56 89 THR A C 1
ATOM 672 O O . THR A 1 89 ? -4.052 -5.414 -0.466 1.00 98.56 89 THR A O 1
ATOM 675 N N . SER A 1 90 ? -2.064 -6.143 0.273 1.00 98.50 90 SER A N 1
ATOM 676 C CA . SER A 1 90 ? -1.275 -5.473 -0.772 1.00 98.50 90 SER A CA 1
ATOM 677 C C . SER A 1 90 ? -1.631 -5.971 -2.178 1.00 98.50 90 SER A C 1
ATOM 679 O O . SER A 1 90 ? -1.851 -5.171 -3.091 1.00 98.50 90 SER A O 1
ATOM 681 N N . VAL A 1 91 ? -1.749 -7.291 -2.358 1.00 98.44 91 VAL A N 1
ATOM 682 C CA . VAL A 1 91 ? -2.171 -7.904 -3.629 1.00 98.44 91 VAL A CA 1
ATOM 683 C C . VAL A 1 91 ? -3.637 -7.588 -3.938 1.00 98.44 91 VAL A C 1
ATOM 685 O O . VAL A 1 91 ? -3.963 -7.251 -5.079 1.00 98.44 91 VAL A O 1
ATOM 688 N N . TRP A 1 92 ? -4.524 -7.643 -2.939 1.00 98.56 92 TRP A N 1
ATOM 689 C CA . TRP A 1 92 ? -5.930 -7.256 -3.087 1.00 98.56 92 TRP A CA 1
ATOM 690 C C . TRP A 1 92 ? -6.065 -5.813 -3.590 1.00 98.56 92 TRP A C 1
ATOM 692 O O . TRP A 1 92 ? -6.730 -5.576 -4.601 1.00 98.56 92 TRP A O 1
ATOM 702 N N . PHE A 1 93 ? -5.367 -4.866 -2.958 1.00 98.12 93 PHE A N 1
ATOM 703 C CA . PHE A 1 93 ? -5.405 -3.449 -3.321 1.00 98.12 93 PHE A CA 1
ATOM 704 C C . PHE A 1 93 ? -4.906 -3.230 -4.754 1.00 98.12 93 PHE A C 1
ATOM 706 O O . PHE A 1 93 ? -5.539 -2.535 -5.557 1.00 98.12 93 PHE A O 1
ATOM 713 N N . TRP A 1 94 ? -3.798 -3.889 -5.104 1.00 98.25 94 TRP A N 1
ATOM 714 C CA . TRP A 1 94 ? -3.229 -3.862 -6.447 1.00 98.25 94 TRP A CA 1
ATOM 715 C C . TRP A 1 94 ? -4.215 -4.354 -7.514 1.00 98.25 94 TRP A C 1
ATOM 717 O O . TRP A 1 94 ? -4.390 -3.718 -8.562 1.00 98.25 94 TRP A O 1
ATOM 727 N N . ASN A 1 95 ? -4.894 -5.468 -7.236 1.00 97.62 95 ASN A N 1
ATOM 728 C CA . ASN A 1 95 ? -5.859 -6.075 -8.148 1.00 97.62 95 ASN A CA 1
ATOM 729 C C . ASN A 1 95 ? -7.139 -5.243 -8.272 1.00 97.62 95 ASN A C 1
ATOM 731 O O . ASN A 1 95 ? -7.583 -4.997 -9.396 1.00 97.62 95 ASN A O 1
ATOM 735 N N . LYS A 1 96 ? -7.692 -4.732 -7.163 1.00 96.81 96 LYS A N 1
ATOM 736 C CA . LYS A 1 96 ? -8.878 -3.856 -7.183 1.00 96.81 96 LYS A CA 1
ATOM 737 C C . LYS A 1 96 ? -8.671 -2.606 -8.027 1.00 96.81 96 LYS A C 1
ATOM 739 O O . LYS A 1 96 ? -9.582 -2.185 -8.735 1.00 96.81 96 LYS A O 1
ATOM 744 N N . ARG A 1 97 ? -7.457 -2.051 -8.024 1.00 96.12 97 ARG A N 1
ATOM 745 C CA . ARG A 1 97 ? -7.089 -0.889 -8.849 1.00 96.12 97 ARG A CA 1
ATOM 746 C C . ARG A 1 97 ? -6.626 -1.247 -10.267 1.00 96.12 97 ARG A C 1
ATOM 748 O O . ARG A 1 97 ? -6.257 -0.347 -11.023 1.00 96.12 97 ARG A O 1
ATOM 755 N N . GLN A 1 98 ? -6.669 -2.529 -10.641 1.00 96.69 98 GLN A N 1
ATOM 756 C CA . GLN A 1 98 ? -6.293 -3.062 -11.957 1.00 96.69 98 GLN A CA 1
ATOM 757 C C . GLN A 1 98 ? -4.874 -2.664 -12.403 1.00 96.69 98 GLN A C 1
ATOM 759 O O . GLN A 1 98 ? -4.619 -2.418 -13.585 1.00 96.69 98 GLN A O 1
ATOM 764 N N . LEU A 1 99 ? -3.926 -2.607 -11.462 1.00 97.69 99 LEU A N 1
ATOM 765 C CA . LEU A 1 99 ? -2.591 -2.047 -11.705 1.00 97.69 99 LEU A CA 1
ATOM 766 C C . LEU A 1 99 ? -1.707 -2.929 -12.601 1.00 97.69 99 LEU A C 1
ATOM 768 O O . LEU A 1 99 ? -0.772 -2.424 -13.222 1.00 97.69 99 LEU A O 1
ATOM 772 N N . ASN A 1 100 ? -2.055 -4.211 -12.774 1.00 97.50 100 ASN A N 1
ATOM 773 C CA . ASN A 1 100 ? -1.381 -5.110 -13.717 1.00 97.50 100 ASN A CA 1
ATOM 774 C C . ASN A 1 100 ? -1.345 -4.548 -15.144 1.00 97.50 100 ASN A C 1
ATOM 776 O O . ASN A 1 100 ? -0.288 -4.570 -15.763 1.00 97.50 100 ASN A O 1
ATOM 780 N N . LYS A 1 101 ? -2.451 -3.966 -15.636 1.00 96.38 101 LYS A N 1
ATOM 781 C CA . LYS A 1 101 ? -2.527 -3.417 -17.004 1.00 96.38 101 LYS A CA 1
ATOM 782 C C . LYS A 1 101 ? -1.519 -2.288 -17.240 1.00 96.38 101 LYS A C 1
ATOM 784 O O . LYS A 1 101 ? -1.013 -2.136 -18.346 1.00 96.38 101 LYS A O 1
ATOM 789 N N . LEU A 1 102 ? -1.242 -1.487 -16.209 1.00 97.06 102 LEU A N 1
ATOM 790 C CA . LEU A 1 102 ? -0.234 -0.428 -16.270 1.00 97.06 102 LEU A CA 1
ATOM 791 C C . LEU A 1 102 ? 1.176 -1.013 -16.180 1.00 97.06 102 LEU A C 1
ATOM 793 O O . LEU A 1 102 ? 2.051 -0.626 -16.949 1.00 97.06 102 LEU A O 1
ATOM 797 N N . ALA A 1 103 ? 1.388 -1.976 -15.280 1.00 97.12 103 ALA A N 1
ATOM 798 C CA . ALA A 1 103 ? 2.689 -2.612 -15.111 1.00 97.12 103 ALA A CA 1
ATOM 799 C C . ALA A 1 103 ? 3.118 -3.405 -16.357 1.00 97.12 103 ALA A C 1
ATOM 801 O O . ALA A 1 103 ? 4.298 -3.418 -16.694 1.00 97.12 103 ALA A O 1
ATOM 802 N N . ASP A 1 104 ? 2.166 -4.003 -17.078 1.00 96.44 104 ASP A N 1
ATOM 803 C CA . ASP A 1 104 ? 2.415 -4.748 -18.318 1.00 96.44 104 ASP A CA 1
ATOM 804 C C . ASP A 1 104 ? 2.981 -3.882 -19.441 1.00 96.44 104 ASP A C 1
ATOM 806 O O . ASP A 1 104 ? 3.791 -4.358 -20.231 1.00 96.44 104 ASP A O 1
ATOM 810 N N . ARG A 1 105 ? 2.606 -2.599 -19.491 1.00 96.00 105 ARG A N 1
ATOM 811 C CA . ARG A 1 105 ? 3.158 -1.651 -20.470 1.00 96.00 105 ARG A CA 1
ATOM 812 C C . ARG A 1 105 ? 4.635 -1.367 -20.223 1.00 96.00 105 ARG A C 1
ATOM 814 O O . ARG A 1 105 ? 5.342 -1.001 -21.153 1.00 96.00 105 ARG A O 1
ATOM 821 N N . ASN A 1 106 ? 5.092 -1.537 -18.980 1.00 95.12 106 ASN A N 1
ATOM 822 C CA . ASN A 1 106 ? 6.497 -1.461 -18.592 1.00 95.12 106 ASN A CA 1
ATOM 823 C C . ASN A 1 106 ? 7.202 -0.157 -19.033 1.00 95.12 106 ASN A C 1
ATOM 825 O O . ASN A 1 106 ? 8.372 -0.164 -19.413 1.00 95.12 106 ASN A O 1
ATOM 829 N N . THR A 1 107 ? 6.489 0.973 -18.982 1.00 96.25 107 THR A N 1
ATOM 830 C CA . THR A 1 107 ? 7.033 2.309 -19.270 1.00 96.25 107 THR A CA 1
ATOM 831 C C . THR A 1 107 ? 7.126 3.146 -17.998 1.00 96.25 107 THR A C 1
ATOM 833 O O . THR A 1 107 ? 6.357 2.957 -17.054 1.00 96.25 107 THR A O 1
ATOM 836 N N . LEU A 1 108 ? 8.023 4.136 -17.983 1.00 95.31 108 LEU A N 1
ATOM 837 C CA . LEU A 1 108 ? 8.128 5.071 -16.859 1.00 95.31 108 LEU A CA 1
ATOM 838 C C . LEU A 1 108 ? 6.833 5.873 -16.642 1.00 95.31 108 LEU A C 1
ATOM 840 O O . LEU A 1 108 ? 6.433 6.127 -15.507 1.00 95.31 108 LEU A O 1
ATOM 844 N N . LYS A 1 109 ? 6.154 6.253 -17.731 1.00 96.31 109 LYS A N 1
ATOM 845 C CA . LYS A 1 109 ? 4.874 6.970 -17.676 1.00 96.31 109 LYS A CA 1
ATOM 846 C C . LYS A 1 109 ? 3.810 6.135 -16.962 1.00 96.31 109 LYS A C 1
ATOM 848 O O . LYS A 1 109 ? 3.127 6.648 -16.079 1.00 96.31 109 LYS A O 1
ATOM 853 N N . ASP A 1 110 ? 3.688 4.857 -17.312 1.00 96.81 110 ASP A N 1
ATOM 854 C CA . ASP A 1 110 ? 2.717 3.962 -16.679 1.00 96.81 110 ASP A CA 1
ATOM 855 C C . ASP A 1 110 ? 3.111 3.603 -15.241 1.00 96.81 110 ASP A C 1
ATOM 857 O O . ASP A 1 110 ? 2.238 3.543 -14.376 1.00 96.81 110 ASP A O 1
ATOM 861 N N . PHE A 1 111 ? 4.406 3.469 -14.941 1.00 96.81 111 PHE A N 1
ATOM 862 C CA . PHE A 1 111 ? 4.878 3.292 -13.566 1.00 96.81 111 PHE A CA 1
ATOM 863 C C . PHE A 1 111 ? 4.523 4.493 -12.673 1.00 96.81 111 PHE A C 1
ATOM 865 O O . PHE A 1 111 ? 4.017 4.321 -11.565 1.00 96.81 111 PHE A O 1
ATOM 872 N N . ARG A 1 112 ? 4.671 5.726 -13.172 1.00 95.81 112 ARG A N 1
ATOM 873 C CA . ARG A 1 112 ? 4.202 6.928 -12.458 1.00 95.81 112 ARG A CA 1
ATOM 874 C C . ARG A 1 112 ? 2.679 6.949 -12.295 1.00 95.81 112 ARG A C 1
ATOM 876 O O . ARG A 1 112 ? 2.183 7.375 -11.257 1.00 95.81 112 ARG A O 1
ATOM 883 N N . ASN A 1 113 ? 1.919 6.446 -13.271 1.00 96.38 113 ASN A N 1
ATOM 884 C CA . ASN A 1 113 ? 0.465 6.303 -13.126 1.00 96.38 113 ASN A CA 1
ATOM 885 C C . ASN A 1 113 ? 0.081 5.293 -12.031 1.00 96.38 113 ASN A C 1
ATOM 887 O O . ASN A 1 113 ? -0.923 5.502 -11.348 1.00 96.38 113 ASN A O 1
ATOM 891 N N . ILE A 1 114 ? 0.872 4.232 -11.834 1.00 96.88 114 ILE A N 1
ATOM 892 C CA . ILE A 1 114 ? 0.722 3.315 -10.693 1.00 96.88 114 ILE A CA 1
ATOM 893 C C . ILE A 1 114 ? 0.933 4.080 -9.381 1.00 96.88 114 ILE A C 1
ATOM 895 O O . ILE A 1 114 ? 0.057 4.025 -8.521 1.00 96.88 114 ILE A O 1
ATOM 899 N N . THR A 1 115 ? 2.017 4.857 -9.260 1.00 95.75 115 THR A N 1
ATOM 900 C CA . THR A 1 115 ? 2.295 5.686 -8.070 1.00 95.75 115 THR A CA 1
ATOM 901 C C . THR A 1 115 ? 1.121 6.604 -7.725 1.00 95.75 115 THR A C 1
ATOM 903 O O . THR A 1 115 ? 0.637 6.579 -6.596 1.00 95.75 115 THR A O 1
ATOM 906 N N . LYS A 1 116 ? 0.575 7.332 -8.712 1.00 94.50 116 LYS A N 1
ATOM 907 C CA . LYS A 1 116 ? -0.602 8.197 -8.507 1.00 94.50 116 LYS A CA 1
ATOM 908 C C . LYS A 1 116 ? -1.822 7.442 -8.002 1.00 94.50 116 LYS A C 1
ATOM 910 O O . LYS A 1 116 ? -2.564 7.958 -7.175 1.00 94.50 116 LYS A O 1
ATOM 915 N N . LYS A 1 117 ? -2.060 6.230 -8.506 1.00 94.62 117 LYS A N 1
ATOM 916 C CA . LYS A 1 117 ? -3.211 5.416 -8.092 1.00 94.62 117 LYS A CA 1
ATOM 917 C C . LYS A 1 117 ? -3.073 4.847 -6.682 1.00 94.62 117 LYS A C 1
ATOM 919 O O . LYS A 1 117 ? -4.109 4.510 -6.109 1.00 94.62 117 LYS A O 1
ATOM 924 N N . ILE A 1 118 ? -1.848 4.714 -6.173 1.00 92.25 118 ILE A N 1
ATOM 925 C CA . ILE A 1 118 ? -1.560 4.238 -4.815 1.00 92.25 118 ILE A CA 1
ATOM 926 C C . ILE A 1 118 ? -1.589 5.407 -3.823 1.00 92.25 118 ILE A C 1
ATOM 928 O O . ILE A 1 118 ? -2.324 5.336 -2.849 1.00 92.25 118 ILE A O 1
ATOM 932 N N . ASN A 1 119 ? -0.874 6.500 -4.106 1.00 86.44 119 ASN A N 1
ATOM 933 C CA . ASN A 1 119 ? -0.627 7.584 -3.144 1.00 86.44 119 ASN A CA 1
ATOM 934 C C . ASN A 1 119 ? -1.455 8.864 -3.415 1.00 86.44 119 ASN A C 1
ATOM 936 O O . ASN A 1 119 ? -1.228 9.911 -2.824 1.00 86.44 119 ASN A O 1
ATOM 940 N N . GLY A 1 120 ? -2.357 8.855 -4.401 1.00 83.06 120 GLY A N 1
ATOM 941 C CA . GLY A 1 120 ? -3.113 10.054 -4.806 1.00 83.06 120 GLY A CA 1
ATOM 942 C C . GLY A 1 120 ? -2.267 11.151 -5.477 1.00 83.06 120 GLY A C 1
ATOM 943 O O . GLY A 1 120 ? -2.794 12.184 -5.878 1.00 83.06 120 GLY A O 1
ATOM 944 N N . GLY A 1 121 ? -0.963 10.922 -5.654 1.00 88.12 121 GLY A N 1
ATOM 945 C CA . GLY A 1 121 ? -0.004 11.873 -6.208 1.00 88.12 121 GLY A CA 1
ATOM 946 C C . GLY A 1 121 ? 1.321 11.206 -6.580 1.00 88.12 121 GLY A C 1
ATOM 947 O O . GLY A 1 121 ? 1.431 9.985 -6.617 1.00 88.12 121 GLY A O 1
ATOM 948 N N . ASN A 1 122 ? 2.342 12.012 -6.876 1.00 82.94 122 ASN A N 1
ATOM 949 C CA . ASN A 1 122 ? 3.670 11.536 -7.293 1.00 82.94 122 ASN A CA 1
ATOM 950 C C . ASN A 1 122 ? 4.726 11.629 -6.175 1.00 82.94 122 ASN A C 1
ATOM 952 O O . ASN A 1 122 ? 5.930 11.644 -6.456 1.00 82.94 122 ASN A O 1
ATOM 956 N N . ASN A 1 123 ? 4.299 11.684 -4.914 1.00 85.62 123 ASN A N 1
ATOM 957 C CA . ASN A 1 123 ? 5.208 11.776 -3.776 1.00 85.62 123 ASN A CA 1
ATOM 958 C C . ASN A 1 123 ? 6.148 10.559 -3.740 1.00 85.62 123 ASN A C 1
ATOM 960 O O . ASN A 1 123 ? 5.730 9.413 -3.937 1.00 85.62 123 ASN A O 1
ATOM 964 N N . GLY A 1 124 ? 7.445 10.822 -3.557 1.00 89.81 124 GLY A N 1
ATOM 965 C CA . GLY A 1 124 ? 8.466 9.773 -3.521 1.00 89.81 124 GLY A CA 1
ATOM 966 C C . GLY A 1 124 ? 8.794 9.123 -4.872 1.00 89.81 124 GLY A C 1
ATOM 967 O O . GLY A 1 124 ? 9.366 8.036 -4.900 1.00 89.81 124 GLY A O 1
ATOM 968 N N . SER A 1 125 ? 8.442 9.747 -6.006 1.00 90.25 125 SER A N 1
ATOM 969 C CA . SER A 1 125 ? 8.659 9.146 -7.337 1.00 90.25 125 SER A CA 1
ATOM 970 C C . SER A 1 125 ? 10.118 8.768 -7.611 1.00 90.25 125 SER A C 1
ATOM 972 O O . SER A 1 125 ? 10.354 7.713 -8.188 1.00 90.25 125 SER A O 1
ATOM 974 N N . ALA A 1 126 ? 11.091 9.571 -7.166 1.00 93.81 126 ALA A N 1
ATOM 975 C CA . ALA A 1 126 ? 12.511 9.268 -7.366 1.00 93.81 126 ALA A CA 1
ATOM 976 C C . ALA A 1 126 ? 12.918 7.932 -6.712 1.00 93.81 126 ALA A C 1
ATOM 978 O O . ALA A 1 126 ? 13.542 7.090 -7.362 1.00 93.81 126 ALA A O 1
ATOM 979 N N . ASP A 1 127 ? 12.491 7.695 -5.470 1.00 96.00 127 ASP A N 1
ATOM 980 C CA . ASP A 1 127 ? 12.775 6.451 -4.747 1.00 96.00 127 ASP A CA 1
ATOM 981 C C . ASP A 1 127 ? 12.051 5.256 -5.366 1.00 96.00 127 ASP A C 1
ATOM 983 O O . ASP A 1 127 ? 12.652 4.208 -5.605 1.00 96.00 127 ASP A O 1
ATOM 987 N N . ARG A 1 128 ? 10.768 5.421 -5.709 1.00 97.00 128 ARG A N 1
ATOM 988 C CA . ARG A 1 128 ? 9.982 4.371 -6.376 1.00 97.00 128 ARG A CA 1
ATOM 989 C C . ARG A 1 128 ? 10.608 3.973 -7.711 1.00 97.00 128 ARG A C 1
ATOM 991 O O . ARG A 1 128 ? 10.707 2.788 -8.017 1.00 97.00 128 ARG A O 1
ATOM 998 N N . GLU A 1 129 ? 11.064 4.946 -8.499 1.00 96.25 129 GLU A N 1
ATOM 999 C CA . GLU A 1 129 ? 11.753 4.705 -9.771 1.00 96.25 129 GLU A CA 1
ATOM 1000 C C . GLU A 1 129 ? 13.101 4.005 -9.574 1.00 96.25 129 GLU A C 1
ATOM 1002 O O . GLU A 1 129 ? 13.439 3.105 -10.348 1.00 96.25 129 GLU A O 1
ATOM 1007 N N . LYS A 1 130 ? 13.860 4.374 -8.534 1.00 97.31 130 LYS A N 1
ATOM 1008 C CA . LYS A 1 130 ? 15.101 3.684 -8.152 1.00 97.31 130 LYS A CA 1
ATOM 1009 C C . LYS A 1 130 ? 14.831 2.209 -7.843 1.00 97.31 130 LYS A C 1
ATOM 1011 O O . LYS A 1 130 ? 15.483 1.343 -8.429 1.00 97.31 130 LYS A O 1
ATOM 1016 N N . TYR A 1 131 ? 13.843 1.913 -6.997 1.00 97.62 131 TYR A N 1
ATOM 1017 C CA . TYR A 1 131 ? 13.476 0.532 -6.670 1.00 97.62 131 TYR A CA 1
ATOM 1018 C C . TYR A 1 131 ? 12.940 -0.233 -7.876 1.00 97.62 131 TYR A C 1
ATOM 1020 O O . TYR A 1 131 ? 13.274 -1.401 -8.058 1.00 97.62 131 TYR A O 1
ATOM 1028 N N . TRP A 1 132 ? 12.171 0.422 -8.747 1.00 97.19 132 TRP A N 1
ATOM 1029 C CA . TRP A 1 132 ? 11.654 -0.207 -9.958 1.00 97.19 132 TRP A CA 1
ATOM 1030 C C . TRP A 1 132 ? 12.766 -0.603 -10.924 1.00 97.19 132 TRP A C 1
ATOM 1032 O O . TRP A 1 132 ? 12.751 -1.725 -11.435 1.00 97.19 132 TRP A O 1
ATOM 1042 N N . LYS A 1 133 ? 13.771 0.260 -11.123 1.00 96.12 133 LYS A N 1
ATOM 1043 C CA . LYS A 1 133 ? 14.965 -0.066 -11.921 1.00 96.12 133 LYS A CA 1
ATOM 1044 C C . LYS A 1 133 ? 15.734 -1.241 -11.317 1.00 96.12 133 LYS A C 1
ATOM 1046 O O . LYS A 1 133 ? 16.069 -2.175 -12.042 1.00 96.12 133 LYS A O 1
ATOM 1051 N N . GLN A 1 134 ? 15.962 -1.226 -10.002 1.00 96.38 134 GLN A N 1
ATOM 1052 C CA . GLN A 1 134 ? 16.676 -2.299 -9.308 1.00 96.38 134 GLN A CA 1
ATOM 1053 C C . GLN A 1 134 ? 15.932 -3.640 -9.400 1.00 96.38 134 GLN A C 1
ATOM 1055 O O . GLN A 1 134 ? 16.516 -4.636 -9.821 1.00 96.38 134 GLN A O 1
ATOM 1060 N N . ALA A 1 135 ? 14.635 -3.664 -9.083 1.00 96.06 135 ALA A N 1
ATOM 1061 C CA . ALA A 1 135 ? 13.818 -4.872 -9.163 1.00 96.06 135 ALA A CA 1
ATOM 1062 C C . ALA A 1 135 ? 13.708 -5.396 -10.604 1.00 96.06 135 ALA A C 1
ATOM 1064 O O . ALA A 1 135 ? 13.785 -6.600 -10.833 1.00 96.06 135 ALA A O 1
ATOM 1065 N N . SER A 1 136 ? 13.583 -4.497 -11.587 1.00 94.56 136 SER A N 1
ATOM 1066 C CA . SER A 1 136 ? 13.539 -4.869 -13.006 1.00 94.56 136 SER A CA 1
ATOM 1067 C C . SER A 1 136 ? 14.843 -5.491 -13.494 1.00 94.56 136 SER A C 1
ATOM 1069 O O . SER A 1 136 ? 14.791 -6.334 -14.383 1.00 94.56 136 SER A O 1
ATOM 1071 N N . LYS A 1 137 ? 15.994 -5.082 -12.947 1.00 94.75 137 LYS A N 1
ATOM 1072 C CA . LYS A 1 137 ? 17.287 -5.703 -13.255 1.00 94.75 137 LYS A CA 1
ATOM 1073 C C . LYS A 1 137 ? 17.328 -7.137 -12.722 1.00 94.75 137 LYS A C 1
ATOM 1075 O O . LYS A 1 137 ? 17.434 -8.066 -13.510 1.00 94.75 137 LYS A O 1
ATOM 1080 N N . VAL A 1 138 ? 17.126 -7.309 -11.415 1.00 94.31 138 VAL A N 1
ATOM 1081 C CA . VAL A 1 138 ? 17.234 -8.618 -10.740 1.00 94.31 138 VAL A CA 1
ATOM 1082 C C . VAL A 1 138 ? 16.239 -9.643 -11.293 1.00 94.31 138 VAL A C 1
ATOM 1084 O O . VAL A 1 138 ? 16.583 -10.798 -11.489 1.00 94.31 138 VAL A O 1
ATOM 1087 N N . 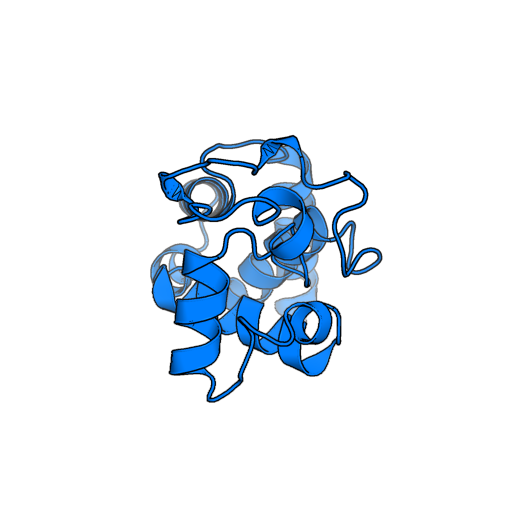LEU A 1 139 ? 14.997 -9.237 -11.573 1.00 91.56 139 LEU A N 1
ATOM 1088 C CA . LEU A 1 139 ? 13.949 -10.158 -12.037 1.00 91.56 139 LEU A CA 1
ATOM 1089 C C . LEU A 1 139 ? 14.020 -10.496 -13.532 1.00 91.56 139 LEU A C 1
ATOM 1091 O O . LEU A 1 139 ? 13.262 -11.351 -13.983 1.00 91.56 139 LEU A O 1
ATOM 1095 N N . LYS A 1 140 ? 14.850 -9.796 -14.314 1.00 81.88 140 LYS A N 1
ATOM 1096 C CA . LYS A 1 140 ? 15.164 -10.181 -15.701 1.00 81.88 140 LYS A CA 1
ATOM 1097 C C . LYS A 1 140 ? 16.302 -11.198 -15.774 1.00 81.88 140 LYS A C 1
ATOM 1099 O O . LYS A 1 140 ? 16.450 -11.842 -16.802 1.00 81.88 140 LYS A O 1
ATOM 1104 N N . GLU A 1 141 ? 17.093 -11.302 -14.711 1.00 58.12 141 GLU A N 1
ATOM 1105 C CA . GLU A 1 141 ? 18.222 -12.227 -14.575 1.00 58.12 141 GLU A CA 1
ATOM 1106 C C . GLU A 1 141 ? 17.786 -13.593 -13.987 1.00 58.12 141 GLU A C 1
ATOM 1108 O O . GLU A 1 141 ? 18.642 -14.414 -13.671 1.00 58.12 141 GLU A O 1
ATOM 1113 N N . GLN A 1 142 ? 16.471 -13.839 -13.840 1.00 53.25 142 GLN A N 1
ATOM 1114 C CA . GLN A 1 142 ? 15.863 -15.086 -13.342 1.00 53.25 142 GLN A CA 1
ATOM 1115 C C . GLN A 1 142 ? 15.093 -15.839 -14.425 1.00 53.25 142 GLN A C 1
ATOM 1117 O O . GLN A 1 142 ? 14.448 -15.163 -15.262 1.00 53.25 142 GLN A O 1
#